Protein AF-A0A9P0NAZ2-F1 (afdb_monomer_lite)

pLDDT: mean 71.44, std 22.9, range [37.72, 98.31]

Foldseek 3Di:
DDDDDDDPPPPPPPPPPDPPVPVPDQWPCNLCVVLVNNVLVVVCVVVVHTLVCLLVDDPVNLCVSPVPPVVSVSSVVSNVVSVVCVVVVVVPPDDPDDPPPDDDDDDDDPDDDDDDDDDDDDDDDDDDDDDDDD

Organism: Spodoptera littoralis (NCBI:txid7109)

Sequence (134 aa):
MNHISSSNVKKISRMEPPPVVEAAEKTISDYLRSWGLEAYIPKFLEESIEVETLQMLSEVDLKDLVPIIGHRAKLTTQIKLLTNIMSNAFENTCTNTTPDSNNQIMLYTVEDLPVAQQMMMDPPEISKIEIESL

Radius of gyration: 32.69 Å; chains: 1; bounding box: 55×67×122 Å

Secondary structure (DSSP, 8-state):
------------------------PPPHHHHHHHTT-GGGHHHHHHTT--HHHHTT--HHHHHHH--SHHHHHHHHHHHHHHHHHHHHTTS-SS------S---------------------------------

InterPro domains:
  IPR001660 Sterile alpha motif domain [PF00536] (25-81)
  IPR001660 Sterile alpha motif domain [PS50105] (23-85)
  IPR001660 Sterile alpha motif domain [SM00454] (20-85)
  IPR013761 Sterile alpha motif/pointed domain superfamily [G3DSA:1.10.150.50] (22-95)
  IPR013761 Sterile alpha motif/pointed domain superfamily [SSF47769] (21-88)

Structure (mmCIF, N/CA/C/O backbone):
data_AF-A0A9P0NAZ2-F1
#
_entry.id   AF-A0A9P0NAZ2-F1
#
loop_
_atom_site.group_PDB
_atom_site.id
_atom_site.type_symbol
_atom_site.label_atom_id
_atom_site.label_alt_id
_atom_site.label_comp_id
_atom_site.label_asym_id
_atom_site.label_entity_id
_atom_site.label_seq_id
_atom_site.pdbx_PDB_ins_code
_atom_site.Cartn_x
_atom_site.Cartn_y
_atom_site.Cartn_z
_atom_site.occupancy
_atom_site.B_iso_or_equiv
_atom_site.auth_seq_id
_atom_site.auth_comp_id
_atom_site.auth_asym_id
_atom_site.auth_atom_id
_atom_site.pdbx_PDB_model_num
ATOM 1 N N . MET A 1 1 ? 10.065 37.770 -63.570 1.00 42.16 1 MET A N 1
ATOM 2 C CA . MET A 1 1 ? 10.039 36.349 -63.162 1.00 42.16 1 MET A CA 1
ATOM 3 C C . MET A 1 1 ? 11.141 36.135 -62.137 1.00 42.16 1 MET A C 1
ATOM 5 O O . MET A 1 1 ? 12.307 36.120 -62.510 1.00 42.16 1 MET A O 1
ATOM 9 N N . ASN A 1 2 ? 10.785 36.062 -60.854 1.00 41.66 2 ASN A N 1
ATOM 10 C CA . ASN A 1 2 ? 11.738 35.862 -59.762 1.00 41.66 2 ASN A CA 1
ATOM 11 C C . ASN A 1 2 ? 11.921 34.359 -59.545 1.00 41.66 2 ASN A C 1
ATOM 13 O O . ASN A 1 2 ? 10.992 33.694 -59.096 1.00 41.66 2 ASN A O 1
ATOM 17 N N . HIS A 1 3 ? 13.104 33.836 -59.852 1.00 49.88 3 HIS A N 1
ATOM 18 C CA . HIS A 1 3 ? 13.475 32.461 -59.537 1.00 49.88 3 HIS A CA 1
ATOM 19 C C . HIS A 1 3 ? 14.848 32.460 -58.881 1.00 49.88 3 HIS A C 1
ATOM 21 O O . HIS A 1 3 ? 15.856 32.403 -59.575 1.00 49.88 3 HIS A O 1
ATOM 27 N N . ILE A 1 4 ? 14.892 32.495 -57.549 1.00 51.72 4 ILE A N 1
ATOM 28 C CA . ILE A 1 4 ? 15.995 31.865 -56.826 1.00 51.72 4 ILE A CA 1
ATOM 29 C C . ILE A 1 4 ? 15.386 31.029 -55.710 1.00 51.72 4 ILE A C 1
ATOM 31 O O . ILE A 1 4 ? 14.679 31.510 -54.828 1.00 51.72 4 ILE A O 1
ATOM 35 N N . SER A 1 5 ? 15.624 29.739 -55.887 1.00 50.47 5 SER A N 1
ATOM 36 C CA . SER A 1 5 ? 15.160 28.606 -55.119 1.00 50.47 5 SER A CA 1
ATOM 37 C C . SER A 1 5 ? 15.895 28.500 -53.783 1.00 50.47 5 SER A C 1
ATOM 39 O O . SER A 1 5 ? 17.103 28.702 -53.709 1.00 50.47 5 SER A O 1
ATOM 41 N N . SER A 1 6 ? 15.121 28.139 -52.764 1.00 45.53 6 SER A N 1
ATOM 42 C CA . SER A 1 6 ? 15.445 27.495 -51.490 1.00 45.53 6 SER A CA 1
ATOM 43 C C . SER A 1 6 ? 16.925 27.236 -51.168 1.00 45.53 6 SER A C 1
ATOM 45 O O . SER A 1 6 ? 17.523 26.270 -51.646 1.00 45.53 6 SER A O 1
ATOM 47 N N . SER A 1 7 ? 17.467 28.003 -50.219 1.00 47.31 7 SER A N 1
ATOM 48 C CA . SER A 1 7 ? 18.611 27.561 -49.419 1.00 47.31 7 SER A CA 1
ATOM 49 C C . SER A 1 7 ? 18.152 26.468 -48.454 1.00 47.31 7 SER A C 1
ATOM 51 O O . SER A 1 7 ? 17.422 26.726 -47.497 1.00 47.31 7 SER A O 1
ATOM 53 N N . ASN A 1 8 ? 18.593 25.237 -48.715 1.00 48.06 8 ASN A N 1
ATOM 54 C CA . ASN A 1 8 ? 18.518 24.118 -47.783 1.00 48.06 8 ASN A CA 1
ATOM 55 C C . ASN A 1 8 ? 19.353 24.435 -46.536 1.00 48.06 8 ASN A C 1
ATOM 57 O O . ASN A 1 8 ? 20.541 24.115 -46.466 1.00 48.06 8 ASN A O 1
ATOM 61 N N . VAL A 1 9 ? 18.726 25.022 -45.520 1.00 53.31 9 VAL A N 1
ATOM 62 C CA . VAL A 1 9 ? 19.182 24.835 -44.143 1.00 53.31 9 VAL A CA 1
ATOM 63 C C . VAL A 1 9 ? 19.009 23.348 -43.861 1.00 53.31 9 VAL A C 1
ATOM 65 O O . VAL A 1 9 ? 17.902 22.876 -43.604 1.00 53.31 9 VAL A O 1
ATOM 68 N N . LYS A 1 10 ? 20.106 22.586 -43.950 1.00 54.19 10 LYS A N 1
ATOM 69 C CA . LYS A 1 10 ? 20.207 21.292 -43.277 1.00 54.19 10 LYS A CA 1
ATOM 70 C C . LYS A 1 10 ? 19.976 21.593 -41.804 1.00 54.19 10 LYS A C 1
ATOM 72 O O . LYS A 1 10 ? 20.894 21.999 -41.097 1.00 54.19 10 LYS A O 1
ATOM 77 N N . LYS A 1 11 ? 18.717 21.479 -41.382 1.00 54.38 11 LYS A N 1
ATOM 78 C CA . LYS A 1 11 ? 18.308 21.427 -39.989 1.00 54.38 11 LYS A CA 1
ATOM 79 C C . LYS A 1 11 ? 19.116 20.273 -39.429 1.00 54.38 11 LYS A C 1
ATOM 81 O O . LYS A 1 11 ? 18.818 19.120 -39.722 1.00 54.38 11 LYS A O 1
ATOM 86 N N . ILE A 1 12 ? 20.220 20.613 -38.768 1.00 54.88 12 ILE A N 1
ATOM 87 C CA . ILE A 1 12 ? 20.939 19.733 -37.864 1.00 54.88 12 ILE A CA 1
ATOM 88 C C . ILE A 1 12 ? 19.849 19.058 -37.053 1.00 54.88 12 ILE A C 1
ATOM 90 O O . ILE A 1 12 ? 19.165 19.702 -36.257 1.00 54.88 12 ILE A O 1
ATOM 94 N N . SER A 1 13 ? 19.577 17.805 -37.415 1.00 48.91 13 SER A N 1
ATOM 95 C CA . SER A 1 13 ? 18.670 16.952 -36.684 1.00 48.91 13 SER A CA 1
ATOM 96 C C . SER A 1 13 ? 19.274 16.948 -35.303 1.00 48.91 13 SER A C 1
ATOM 98 O O . SER A 1 13 ? 20.356 16.395 -35.112 1.00 48.91 13 SER A O 1
ATOM 100 N N . ARG A 1 14 ? 18.653 17.710 -34.400 1.00 54.75 14 ARG A N 1
ATOM 101 C CA . ARG A 1 14 ? 18.891 17.640 -32.973 1.00 54.75 14 ARG A CA 1
ATOM 102 C C . ARG A 1 14 ? 18.727 16.160 -32.698 1.00 54.75 14 ARG A C 1
ATOM 104 O O . ARG A 1 14 ? 17.607 15.665 -32.735 1.00 54.75 14 ARG A O 1
ATOM 111 N N . MET A 1 15 ? 19.848 15.443 -32.629 1.00 55.56 15 MET A N 1
ATOM 112 C CA . MET A 1 15 ? 19.873 14.111 -32.071 1.00 55.56 15 MET A CA 1
ATOM 113 C C . MET A 1 15 ? 19.284 14.355 -30.700 1.00 55.56 15 MET A C 1
ATOM 115 O O . MET A 1 15 ? 19.908 15.020 -29.869 1.00 55.56 15 MET A O 1
ATOM 119 N N . GLU A 1 16 ? 18.016 13.982 -30.535 1.00 58.72 16 GLU A N 1
ATOM 120 C CA . GLU A 1 16 ? 17.488 13.848 -29.200 1.00 58.72 16 GLU A CA 1
ATOM 121 C C . GLU A 1 16 ? 18.500 12.958 -28.490 1.00 58.72 16 GLU A C 1
ATOM 123 O O . GLU A 1 16 ? 18.914 11.940 -29.069 1.00 58.72 16 GLU A O 1
ATOM 128 N N . PRO A 1 17 ? 19.029 13.399 -27.335 1.00 67.19 17 PRO A N 1
ATOM 129 C CA . PRO A 1 17 ? 19.887 12.527 -26.565 1.00 67.19 17 PRO A CA 1
ATOM 130 C C . PRO A 1 17 ? 19.148 11.188 -26.456 1.00 67.19 17 PRO A C 1
ATOM 132 O O . PRO A 1 17 ? 17.924 11.206 -26.272 1.00 67.19 17 PRO A O 1
ATOM 135 N N . PRO A 1 18 ? 19.837 10.047 -26.663 1.00 62.59 18 PRO A N 1
ATOM 136 C CA . PRO A 1 18 ? 19.210 8.746 -26.471 1.00 62.59 18 PRO A CA 1
ATOM 137 C C . PRO A 1 18 ? 18.456 8.812 -25.144 1.00 62.59 18 PRO A C 1
ATOM 139 O O . PRO A 1 18 ? 19.024 9.393 -24.210 1.00 62.59 18 PRO A O 1
ATOM 142 N N . PRO A 1 19 ? 17.197 8.329 -25.073 1.00 63.59 19 PRO A N 1
ATOM 143 C CA . PRO A 1 19 ? 16.440 8.378 -23.838 1.00 63.59 19 PRO A CA 1
ATOM 144 C C . PRO A 1 19 ? 17.364 7.775 -22.805 1.00 63.59 19 PRO A C 1
ATOM 146 O O . PRO A 1 19 ? 17.796 6.627 -22.951 1.00 63.59 19 PRO A O 1
ATOM 149 N N . VAL A 1 20 ? 17.787 8.615 -21.859 1.00 57.28 20 VAL A N 1
ATOM 150 C CA . VAL A 1 20 ? 18.509 8.151 -20.694 1.00 57.28 20 VAL A CA 1
ATOM 151 C C . VAL A 1 20 ? 17.593 7.050 -20.206 1.00 57.28 20 VAL A C 1
ATOM 153 O O . VAL A 1 20 ? 16.429 7.310 -19.907 1.00 57.28 20 VAL A O 1
ATOM 156 N N . VAL A 1 21 ? 18.049 5.801 -20.278 1.00 54.59 21 VAL A N 1
ATOM 157 C CA . VAL A 1 21 ? 17.410 4.709 -19.557 1.00 54.59 21 VAL A CA 1
ATOM 158 C C . VAL A 1 21 ? 17.697 5.013 -18.095 1.00 54.59 21 VAL A C 1
ATOM 160 O O . VAL A 1 21 ? 18.572 4.432 -17.465 1.00 54.59 21 VAL A O 1
ATOM 163 N N . GLU A 1 22 ? 17.028 6.064 -17.625 1.00 51.69 22 GLU A N 1
ATOM 164 C CA . GLU A 1 22 ? 16.777 6.408 -16.251 1.00 51.69 22 GLU A CA 1
ATOM 165 C C . GLU A 1 22 ? 16.264 5.096 -15.695 1.00 51.69 22 GLU A C 1
ATOM 167 O O . GLU A 1 22 ? 15.278 4.551 -16.201 1.00 51.69 22 GLU A O 1
ATOM 172 N N . ALA A 1 23 ? 17.041 4.483 -14.805 1.00 54.88 23 ALA A N 1
ATOM 173 C CA . ALA A 1 23 ? 16.607 3.283 -14.127 1.00 54.88 23 ALA A CA 1
ATOM 174 C C . ALA A 1 23 ? 15.290 3.662 -13.458 1.00 54.88 23 ALA A C 1
ATOM 176 O O . ALA A 1 23 ? 15.317 4.385 -12.471 1.00 54.88 23 ALA A O 1
ATOM 177 N N . ALA A 1 24 ? 14.169 3.299 -14.090 1.00 60.44 24 ALA A N 1
ATOM 178 C CA . ALA A 1 24 ? 12.870 3.834 -13.734 1.00 60.44 24 ALA A CA 1
ATOM 179 C C . ALA A 1 24 ? 12.651 3.525 -12.259 1.00 60.44 24 ALA A C 1
ATOM 181 O O . ALA A 1 24 ? 12.541 2.354 -11.875 1.00 60.44 24 ALA A O 1
ATOM 182 N N . GLU A 1 25 ? 12.691 4.569 -11.434 1.00 77.62 25 GLU A N 1
ATOM 183 C CA . GLU A 1 25 ? 12.437 4.435 -10.015 1.00 77.62 25 GLU A CA 1
ATOM 184 C C . GLU A 1 25 ? 11.040 3.837 -9.884 1.00 77.62 25 GLU A C 1
ATOM 186 O O . GLU A 1 25 ? 10.077 4.292 -10.509 1.00 77.62 25 GLU A O 1
ATOM 191 N N . LYS A 1 26 ? 10.950 2.715 -9.166 1.00 88.94 26 LYS A N 1
ATOM 192 C CA . LYS A 1 26 ? 9.683 2.000 -9.038 1.00 88.94 26 LYS A CA 1
ATOM 193 C C . LYS A 1 26 ? 8.675 2.914 -8.368 1.00 88.94 26 LYS A C 1
ATOM 195 O O . LYS A 1 26 ? 8.932 3.415 -7.279 1.00 88.94 26 LYS A O 1
ATOM 200 N N . THR A 1 27 ? 7.511 3.064 -8.983 1.00 94.00 27 THR A N 1
ATOM 201 C CA . THR A 1 27 ? 6.432 3.879 -8.430 1.00 94.00 27 THR A CA 1
ATOM 202 C C . THR A 1 27 ? 5.740 3.156 -7.275 1.00 94.00 27 THR A C 1
ATOM 204 O O . THR A 1 27 ? 5.821 1.929 -7.137 1.00 94.00 27 THR A O 1
ATOM 207 N N . ILE A 1 28 ? 4.953 3.890 -6.483 1.00 95.31 28 ILE A N 1
ATOM 208 C CA . ILE A 1 28 ? 4.098 3.292 -5.446 1.00 95.31 28 ILE A CA 1
ATOM 209 C C . ILE A 1 28 ? 3.148 2.227 -6.021 1.00 95.31 28 ILE A C 1
ATOM 211 O O . ILE A 1 28 ? 2.900 1.194 -5.397 1.00 95.31 28 ILE A O 1
ATOM 215 N N . SER A 1 29 ? 2.672 2.429 -7.254 1.00 97.00 29 SER A N 1
ATOM 216 C CA . SER A 1 29 ? 1.791 1.483 -7.946 1.00 97.00 29 SER A CA 1
ATOM 217 C C . SER A 1 29 ? 2.500 0.169 -8.275 1.00 97.00 29 SER A C 1
ATOM 219 O O . SER A 1 29 ? 1.895 -0.900 -8.155 1.00 97.00 29 SER A O 1
ATOM 221 N N . ASP A 1 30 ? 3.780 0.229 -8.650 1.00 96.69 30 ASP A N 1
ATOM 222 C CA . ASP A 1 30 ? 4.592 -0.958 -8.932 1.00 96.69 30 ASP A CA 1
ATOM 223 C C . ASP A 1 30 ? 4.811 -1.787 -7.668 1.00 96.69 30 ASP A C 1
ATOM 225 O O . ASP A 1 30 ? 4.671 -3.014 -7.692 1.00 96.69 30 ASP A O 1
ATOM 229 N N . TYR A 1 31 ? 5.093 -1.123 -6.544 1.00 96.19 31 TYR A N 1
ATOM 230 C CA . TYR A 1 31 ? 5.245 -1.788 -5.253 1.00 96.19 31 TYR A CA 1
ATOM 231 C C . TYR A 1 31 ? 3.947 -2.451 -4.802 1.00 96.19 31 TYR A C 1
ATOM 233 O O . TYR A 1 31 ? 3.940 -3.660 -4.563 1.00 96.19 31 TYR A O 1
ATOM 241 N N . LEU A 1 32 ? 2.834 -1.713 -4.777 1.00 97.44 32 LEU A N 1
ATOM 242 C CA . LEU A 1 32 ? 1.535 -2.252 -4.369 1.00 97.44 32 LEU A CA 1
ATOM 243 C C . LEU A 1 32 ? 1.113 -3.443 -5.233 1.00 97.44 32 LEU A C 1
ATOM 245 O O . LEU A 1 32 ? 0.659 -4.451 -4.693 1.00 97.44 32 LEU A O 1
ATOM 249 N N . ARG A 1 33 ? 1.336 -3.390 -6.551 1.00 97.88 33 ARG A N 1
ATOM 250 C CA . ARG A 1 33 ? 1.076 -4.529 -7.443 1.00 97.88 33 ARG A CA 1
ATOM 251 C C . ARG A 1 33 ? 1.984 -5.717 -7.136 1.00 97.88 33 ARG A C 1
ATOM 253 O O . ARG A 1 33 ? 1.507 -6.844 -7.062 1.00 97.88 33 ARG A O 1
ATOM 260 N N . SER A 1 34 ? 3.277 -5.484 -6.914 1.00 97.00 34 SER A N 1
ATOM 261 C CA . SER A 1 34 ? 4.220 -6.555 -6.561 1.00 97.00 34 SER A CA 1
ATOM 262 C C . SER A 1 34 ? 3.887 -7.226 -5.223 1.00 97.00 34 SER A C 1
ATOM 264 O O . SER A 1 34 ? 4.177 -8.404 -5.021 1.00 97.00 34 SER A O 1
ATOM 266 N N . TRP A 1 35 ? 3.224 -6.497 -4.324 1.00 97.19 35 TRP A N 1
ATOM 267 C CA . TRP A 1 35 ? 2.771 -6.995 -3.031 1.00 97.19 35 TRP A CA 1
ATOM 268 C C . TRP A 1 35 ? 1.358 -7.582 -3.071 1.00 97.19 35 TRP A C 1
ATOM 270 O O . TRP A 1 35 ? 0.880 -8.040 -2.033 1.00 97.19 35 TRP A O 1
ATOM 280 N N . GLY A 1 36 ? 0.679 -7.619 -4.221 1.00 97.75 36 GLY A N 1
ATOM 281 C CA . GLY A 1 36 ? -0.703 -8.104 -4.328 1.00 97.75 36 GLY A CA 1
ATOM 282 C C . GLY A 1 36 ? -1.703 -7.225 -3.568 1.00 97.75 36 GLY A C 1
ATOM 283 O O . GLY A 1 36 ? -2.596 -7.738 -2.894 1.00 97.75 36 GLY A O 1
ATOM 284 N N . LEU A 1 37 ? -1.466 -5.913 -3.563 1.00 97.88 37 LEU A N 1
ATOM 285 C CA . LEU A 1 37 ? -2.260 -4.871 -2.908 1.00 97.88 37 LEU A CA 1
ATOM 286 C C . LEU A 1 37 ? -2.783 -3.851 -3.935 1.00 97.88 37 LEU A C 1
ATOM 288 O O . LEU A 1 37 ? -3.115 -2.720 -3.585 1.00 97.88 37 LEU A O 1
ATOM 292 N N . GLU A 1 38 ? -2.881 -4.238 -5.207 1.00 97.94 38 GLU A N 1
ATOM 293 C CA . GLU A 1 38 ? -3.283 -3.370 -6.317 1.00 97.94 38 GLU A CA 1
ATOM 294 C C . GLU A 1 38 ? -4.673 -2.749 -6.139 1.00 97.94 38 GLU A C 1
ATOM 296 O O . GLU A 1 38 ? -4.923 -1.649 -6.626 1.00 97.94 38 GLU A O 1
ATOM 301 N N . ALA A 1 39 ? -5.554 -3.409 -5.381 1.00 97.88 39 ALA A N 1
ATOM 302 C CA . ALA A 1 39 ? -6.878 -2.895 -5.040 1.00 97.88 39 ALA A CA 1
ATOM 303 C C . ALA A 1 39 ? -6.828 -1.563 -4.267 1.00 97.88 39 ALA A C 1
ATOM 305 O O . ALA A 1 39 ? -7.798 -0.809 -4.290 1.00 97.88 39 ALA A O 1
ATOM 306 N N . TYR A 1 40 ? -5.709 -1.263 -3.600 1.00 98.06 40 TYR A N 1
ATOM 307 C CA . TYR A 1 40 ? -5.525 -0.033 -2.831 1.00 98.06 40 TYR A CA 1
ATOM 308 C C . TYR A 1 40 ? -4.862 1.090 -3.629 1.00 98.06 40 TYR A C 1
ATOM 310 O O . TYR A 1 40 ? -4.880 2.226 -3.167 1.00 98.06 40 TYR A O 1
ATOM 318 N N . ILE A 1 41 ? -4.339 0.821 -4.834 1.00 97.88 41 ILE A N 1
ATOM 319 C CA . ILE A 1 41 ? -3.667 1.834 -5.668 1.00 97.88 41 ILE A CA 1
ATOM 320 C C . ILE A 1 41 ? -4.500 3.116 -5.818 1.00 97.88 41 ILE A C 1
ATOM 322 O O . ILE A 1 41 ? -3.942 4.181 -5.567 1.00 97.88 41 ILE A O 1
ATOM 326 N N . PRO A 1 42 ? -5.811 3.068 -6.151 1.00 98.00 42 PRO A N 1
ATOM 327 C CA . PRO A 1 42 ? -6.596 4.291 -6.307 1.00 98.00 42 PRO A CA 1
ATOM 328 C C . PRO A 1 42 ? -6.574 5.169 -5.056 1.00 98.00 42 PRO A C 1
ATOM 330 O O . PRO A 1 42 ? -6.424 6.378 -5.170 1.00 98.00 42 PRO A O 1
ATOM 333 N N . LYS A 1 43 ? -6.642 4.550 -3.872 1.00 97.19 43 LYS A N 1
ATOM 334 C CA . LYS A 1 43 ? -6.647 5.266 -2.598 1.00 97.19 43 LYS A CA 1
ATOM 335 C C . LYS A 1 43 ? -5.284 5.872 -2.264 1.00 97.19 43 LYS A C 1
ATOM 337 O O . LYS A 1 43 ? -5.217 6.993 -1.786 1.00 97.19 43 LYS A O 1
ATOM 342 N N . PHE A 1 44 ? -4.193 5.169 -2.562 1.00 97.12 44 PHE A N 1
ATOM 343 C CA . PHE A 1 44 ? -2.846 5.724 -2.388 1.00 97.12 44 PHE A CA 1
ATOM 344 C C . PHE A 1 44 ? -2.588 6.912 -3.324 1.00 97.12 44 PHE A C 1
ATOM 346 O O . PHE A 1 44 ? -1.948 7.875 -2.917 1.00 97.12 44 PHE A O 1
ATOM 353 N N . LEU A 1 45 ? -3.111 6.870 -4.554 1.00 96.06 45 LEU A N 1
ATOM 354 C CA . LEU A 1 45 ? -2.996 7.980 -5.503 1.00 96.06 45 LEU A CA 1
ATOM 355 C C . LEU A 1 45 ? -3.889 9.170 -5.126 1.00 96.06 45 LEU A C 1
ATOM 357 O O . LEU A 1 45 ? -3.451 10.309 -5.243 1.00 96.06 45 LEU A O 1
ATOM 361 N N . GLU A 1 46 ? -5.117 8.915 -4.668 1.00 97.12 46 GLU A N 1
ATOM 362 C CA . GLU A 1 46 ? -6.046 9.947 -4.183 1.00 97.12 46 GLU A CA 1
ATOM 363 C C . GLU A 1 46 ? -5.443 10.743 -3.018 1.00 97.12 46 GLU A C 1
ATOM 365 O O . GLU A 1 46 ? -5.477 11.971 -3.021 1.00 97.12 46 GLU A O 1
ATOM 370 N N . GLU A 1 47 ? -4.799 10.046 -2.082 1.00 96.00 47 GLU A N 1
ATOM 371 C CA . GLU A 1 47 ? -4.138 10.641 -0.915 1.00 96.00 47 GLU A CA 1
ATOM 372 C C . GLU A 1 47 ? -2.719 11.164 -1.221 1.00 96.00 47 GLU A C 1
ATOM 374 O O . GLU A 1 47 ? -2.008 11.598 -0.318 1.00 96.00 47 GLU A O 1
ATOM 379 N N . SER A 1 48 ? -2.289 11.145 -2.492 1.00 95.12 48 SER A N 1
ATOM 380 C CA . SER A 1 48 ? -0.965 11.621 -2.936 1.00 95.12 48 SER A CA 1
ATOM 381 C C . SER A 1 48 ? 0.209 10.969 -2.186 1.00 95.12 48 SER A C 1
ATOM 383 O O . SER A 1 48 ? 1.176 11.631 -1.808 1.00 95.12 48 SER A O 1
ATOM 385 N N . ILE A 1 49 ? 0.118 9.658 -1.948 1.00 95.44 49 ILE A N 1
ATOM 386 C CA . ILE A 1 49 ? 1.156 8.882 -1.263 1.00 95.44 49 ILE A CA 1
ATOM 387 C C . ILE A 1 49 ? 2.188 8.396 -2.274 1.00 95.44 49 ILE A C 1
ATOM 389 O O . ILE A 1 49 ? 1.863 7.711 -3.245 1.00 95.44 49 ILE A O 1
ATOM 393 N N . GLU A 1 50 ? 3.449 8.695 -1.988 1.00 94.75 50 GLU A N 1
ATOM 394 C CA . GLU A 1 50 ? 4.612 8.341 -2.794 1.00 94.75 50 GLU A CA 1
ATOM 395 C C . GLU A 1 50 ? 5.483 7.327 -2.037 1.00 94.75 50 GLU A C 1
ATOM 397 O O . GLU A 1 50 ? 5.219 6.981 -0.880 1.00 94.75 50 GLU A O 1
ATOM 402 N N . VAL A 1 51 ? 6.519 6.798 -2.689 1.00 92.62 51 VAL A N 1
ATOM 403 C CA . VAL A 1 51 ? 7.386 5.765 -2.093 1.00 92.62 51 VAL A CA 1
ATOM 404 C C . VAL A 1 51 ? 8.155 6.329 -0.895 1.00 92.62 51 VAL A C 1
ATOM 406 O O . VAL A 1 51 ? 8.321 5.657 0.122 1.00 92.62 51 VAL A O 1
ATOM 409 N N . GLU A 1 52 ? 8.556 7.589 -0.990 1.00 90.38 52 GLU A N 1
ATOM 410 C CA . GLU A 1 52 ? 9.300 8.360 -0.001 1.00 90.38 52 GLU A CA 1
ATOM 411 C C . GLU A 1 52 ? 8.457 8.637 1.245 1.00 90.38 52 GLU A C 1
ATOM 413 O O . GLU A 1 52 ? 8.967 8.624 2.368 1.00 90.38 52 GLU A O 1
ATOM 418 N N . THR A 1 53 ? 7.154 8.872 1.062 1.00 93.06 53 THR A N 1
ATOM 419 C CA . THR A 1 53 ? 6.228 9.190 2.155 1.00 93.06 53 THR A CA 1
ATOM 420 C C . THR A 1 53 ? 5.625 7.949 2.801 1.00 93.06 53 THR A C 1
ATOM 422 O O . THR A 1 53 ? 5.181 8.011 3.947 1.00 93.06 53 THR A O 1
ATOM 425 N N . LEU A 1 54 ? 5.706 6.795 2.133 1.00 92.38 54 LEU A N 1
ATOM 426 C CA . LEU A 1 54 ? 5.171 5.520 2.604 1.00 92.38 54 LEU A CA 1
ATOM 427 C C . LEU A 1 54 ? 5.694 5.115 3.992 1.00 92.38 54 LEU A C 1
ATOM 429 O O . LEU A 1 54 ? 4.939 4.591 4.810 1.00 92.38 54 LEU A O 1
ATOM 433 N N . GLN A 1 55 ? 6.973 5.379 4.278 1.00 91.19 55 GLN A N 1
ATOM 434 C CA . GLN A 1 55 ? 7.594 5.061 5.571 1.00 91.19 55 GLN A CA 1
ATOM 435 C C . GLN A 1 55 ? 7.208 6.025 6.706 1.00 91.19 55 GLN A C 1
ATOM 437 O O . GLN A 1 55 ? 7.489 5.739 7.868 1.00 91.19 55 GLN A O 1
ATOM 442 N N . MET A 1 56 ? 6.591 7.164 6.381 1.00 93.50 56 MET A N 1
ATOM 443 C CA . MET A 1 56 ? 6.170 8.176 7.356 1.00 93.50 56 MET A CA 1
ATOM 444 C C . MET A 1 56 ? 4.735 7.965 7.852 1.00 93.50 56 MET A C 1
ATOM 446 O O . MET A 1 56 ? 4.319 8.626 8.801 1.00 93.50 56 MET A O 1
ATOM 450 N N . LEU A 1 57 ? 3.982 7.058 7.224 1.00 95.06 57 LEU A N 1
ATOM 451 C CA . LEU A 1 57 ? 2.593 6.786 7.575 1.00 95.06 57 LEU A CA 1
ATOM 452 C C . LEU A 1 57 ? 2.490 6.135 8.957 1.00 95.06 57 LEU A C 1
ATOM 454 O O . LEU A 1 57 ? 3.153 5.136 9.252 1.00 95.06 57 LEU A O 1
ATOM 458 N N . SER A 1 58 ? 1.612 6.679 9.794 1.00 95.38 58 SER A N 1
ATOM 459 C CA . SER A 1 58 ? 1.284 6.101 11.091 1.00 95.38 58 SER A CA 1
ATOM 460 C C . SER A 1 58 ? 0.388 4.868 10.945 1.00 95.38 58 SER A C 1
ATOM 462 O O . SER A 1 58 ? -0.197 4.600 9.894 1.00 95.38 58 SER A O 1
ATOM 464 N N . GLU A 1 59 ? 0.221 4.106 12.028 1.00 93.38 59 GLU A N 1
ATOM 465 C CA . GLU A 1 59 ? -0.717 2.976 12.038 1.00 93.38 59 GLU A CA 1
ATOM 466 C C . GLU A 1 59 ? -2.161 3.410 11.737 1.00 93.38 59 GLU A C 1
ATOM 468 O O . GLU A 1 59 ? -2.913 2.658 11.112 1.00 93.38 59 GLU A O 1
ATOM 473 N N . VAL A 1 60 ? -2.540 4.621 12.156 1.00 95.81 60 VAL A N 1
ATOM 474 C CA . VAL A 1 60 ? -3.868 5.185 11.893 1.00 95.81 60 VAL A CA 1
ATOM 475 C C . VAL A 1 60 ? -4.038 5.441 10.397 1.00 95.81 60 VAL A C 1
ATOM 477 O O . VAL A 1 60 ? -4.999 4.946 9.814 1.00 95.81 60 VAL A O 1
ATOM 480 N N . ASP A 1 61 ? -3.054 6.071 9.754 1.00 96.12 61 ASP A N 1
ATOM 481 C CA . ASP A 1 61 ? -3.083 6.333 8.309 1.00 96.12 61 ASP A CA 1
ATOM 482 C C . ASP A 1 61 ? -3.149 5.018 7.518 1.00 96.12 61 ASP A C 1
ATOM 484 O O . ASP A 1 61 ? -3.973 4.840 6.620 1.00 96.12 61 ASP A O 1
ATOM 488 N N . LEU A 1 62 ? -2.343 4.024 7.910 1.00 96.19 62 LEU A N 1
ATOM 489 C CA . LEU A 1 62 ? -2.363 2.697 7.290 1.00 96.19 62 LEU A CA 1
ATOM 490 C C . LEU A 1 62 ? -3.706 1.982 7.472 1.00 96.19 62 LEU A C 1
ATOM 492 O O . LEU A 1 62 ? -4.110 1.210 6.600 1.00 96.19 62 LEU A O 1
ATOM 496 N N . LYS A 1 63 ? -4.400 2.196 8.593 1.00 96.25 63 LYS A N 1
ATOM 497 C CA . LYS A 1 63 ? -5.739 1.647 8.838 1.00 96.25 63 LYS A CA 1
ATOM 498 C C . LYS A 1 63 ? -6.782 2.296 7.936 1.00 96.25 63 LYS A C 1
ATOM 500 O O . LYS A 1 63 ? -7.649 1.578 7.436 1.00 96.25 63 LYS A O 1
ATOM 505 N N . ASP A 1 64 ? -6.678 3.596 7.702 1.00 96.31 64 ASP A N 1
ATOM 506 C CA . ASP A 1 64 ? -7.597 4.322 6.830 1.00 96.31 64 ASP A CA 1
ATOM 507 C C . ASP A 1 64 ? -7.382 3.948 5.360 1.00 96.31 64 ASP A C 1
ATOM 509 O O . ASP A 1 64 ? -8.350 3.715 4.628 1.00 96.31 64 ASP A O 1
ATOM 513 N N . LEU A 1 65 ? -6.129 3.789 4.933 1.00 96.69 65 LEU A N 1
ATOM 514 C CA . LEU A 1 65 ? -5.769 3.344 3.583 1.00 96.69 65 LEU A CA 1
ATOM 515 C C . LEU A 1 65 ? -6.117 1.870 3.341 1.00 96.69 65 LEU A C 1
ATOM 517 O O . LEU A 1 65 ? -6.676 1.517 2.302 1.00 96.69 65 LEU A O 1
ATOM 521 N N . VAL A 1 66 ? -5.799 1.004 4.307 1.00 97.50 66 VAL A N 1
ATOM 522 C CA . VAL A 1 66 ? -5.937 -0.454 4.214 1.00 97.50 66 VAL A CA 1
ATOM 523 C C . VAL A 1 66 ? -6.713 -0.977 5.432 1.00 97.50 66 VAL A C 1
ATOM 525 O O . VAL A 1 66 ? -6.123 -1.436 6.417 1.00 97.50 66 VAL A O 1
ATOM 528 N N . PRO A 1 67 ? -8.060 -0.965 5.393 1.00 96.81 67 PRO A N 1
ATOM 529 C CA . PRO A 1 67 ? -8.881 -1.341 6.547 1.00 96.81 67 PRO A CA 1
ATOM 530 C C . PRO A 1 67 ? -8.817 -2.840 6.875 1.00 96.81 67 PRO A C 1
ATOM 532 O O . PRO A 1 67 ? -8.902 -3.231 8.044 1.00 96.81 67 PRO A O 1
ATOM 535 N N . ILE A 1 68 ? -8.598 -3.695 5.868 1.00 97.75 68 ILE A N 1
ATOM 536 C CA . ILE A 1 68 ? -8.488 -5.149 6.049 1.00 97.75 68 ILE A CA 1
ATOM 537 C C . ILE A 1 68 ? -7.204 -5.476 6.819 1.00 97.75 68 ILE A C 1
ATOM 539 O O . ILE A 1 68 ? -6.100 -5.240 6.332 1.00 97.75 68 ILE A O 1
ATOM 543 N N . ILE A 1 69 ? -7.354 -6.072 8.008 1.00 97.44 69 ILE A N 1
ATOM 544 C CA . ILE A 1 69 ? -6.252 -6.329 8.954 1.00 97.44 69 ILE A CA 1
ATOM 545 C C . ILE A 1 69 ? -5.120 -7.140 8.309 1.00 97.44 69 ILE A C 1
ATOM 547 O O . ILE A 1 69 ? -3.959 -6.755 8.416 1.00 97.44 69 ILE A O 1
ATOM 551 N N . GLY A 1 70 ? -5.445 -8.226 7.599 1.00 97.94 70 GLY A N 1
ATOM 552 C CA . GLY A 1 70 ? -4.435 -9.073 6.952 1.00 97.94 70 GLY A CA 1
ATOM 553 C C . GLY A 1 70 ? -3.648 -8.349 5.854 1.00 97.94 70 GLY A C 1
ATOM 554 O O . GLY A 1 70 ? -2.432 -8.494 5.758 1.00 97.94 70 GLY A O 1
ATOM 555 N N . HIS A 1 71 ? -4.320 -7.514 5.058 1.00 98.31 71 HIS A N 1
ATOM 556 C CA . HIS A 1 71 ? -3.669 -6.728 4.008 1.00 98.31 71 HIS A CA 1
ATOM 557 C C . HIS A 1 71 ? -2.790 -5.627 4.600 1.00 98.31 71 HIS A C 1
ATOM 559 O O . HIS A 1 71 ? -1.681 -5.404 4.121 1.00 98.31 71 HIS A O 1
ATOM 565 N N . ARG A 1 72 ? -3.245 -4.989 5.682 1.00 97.94 72 ARG A N 1
ATOM 566 C CA . ARG A 1 72 ? -2.463 -3.980 6.396 1.00 97.94 72 ARG A CA 1
ATOM 567 C C . ARG A 1 72 ? -1.214 -4.580 7.021 1.00 97.94 72 ARG A C 1
ATOM 569 O O . ARG A 1 72 ? -0.139 -4.033 6.833 1.00 97.94 72 ARG A O 1
ATOM 576 N N . ALA A 1 73 ? -1.326 -5.735 7.677 1.00 97.44 73 ALA A N 1
ATOM 577 C CA . ALA A 1 73 ? -0.166 -6.445 8.212 1.00 97.44 73 ALA A CA 1
ATOM 578 C C . ALA A 1 73 ? 0.857 -6.769 7.109 1.00 97.44 73 ALA A C 1
ATOM 580 O O . ALA A 1 73 ? 2.056 -6.559 7.293 1.00 97.44 73 ALA A O 1
ATOM 581 N N . LYS A 1 74 ? 0.384 -7.213 5.935 1.00 97.94 74 LYS A N 1
ATOM 582 C CA . LYS A 1 74 ? 1.237 -7.436 4.760 1.00 97.94 74 LYS A CA 1
ATOM 583 C C . LYS A 1 74 ? 1.936 -6.150 4.318 1.00 97.94 74 LYS A C 1
ATOM 585 O O . LYS A 1 74 ? 3.152 -6.163 4.157 1.00 97.94 74 LYS A O 1
ATOM 590 N N . LEU A 1 75 ? 1.188 -5.058 4.160 1.00 97.56 75 LEU A N 1
ATOM 591 C CA . LEU A 1 75 ? 1.731 -3.753 3.786 1.00 97.56 75 LEU A CA 1
ATOM 592 C C . LEU A 1 75 ? 2.799 -3.292 4.785 1.00 97.56 75 LEU A C 1
ATOM 594 O O . LEU A 1 75 ? 3.911 -2.978 4.380 1.00 97.56 75 LEU A O 1
ATOM 598 N N . THR A 1 76 ? 2.511 -3.331 6.087 1.00 96.44 76 THR A N 1
ATOM 599 C CA . THR A 1 76 ? 3.455 -2.940 7.144 1.00 96.44 76 THR A CA 1
ATOM 600 C C . THR A 1 76 ? 4.758 -3.736 7.077 1.00 96.44 76 THR A C 1
ATOM 602 O O . THR A 1 76 ? 5.837 -3.162 7.217 1.00 96.44 76 THR A O 1
ATOM 605 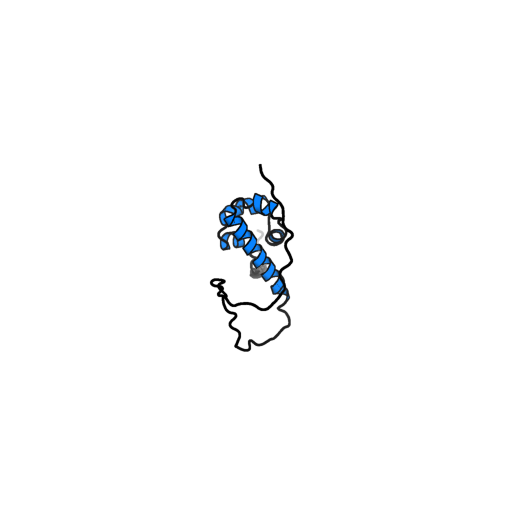N N . THR A 1 77 ? 4.690 -5.047 6.839 1.00 96.75 77 THR A N 1
ATOM 606 C CA . THR A 1 77 ? 5.887 -5.884 6.667 1.00 96.75 77 THR A CA 1
ATOM 607 C C . THR A 1 77 ? 6.699 -5.467 5.442 1.00 96.75 77 THR A C 1
ATOM 609 O O . THR A 1 77 ? 7.923 -5.380 5.521 1.00 96.75 77 THR A O 1
ATOM 612 N N . GLN A 1 78 ? 6.035 -5.173 4.324 1.00 97.00 78 GLN A N 1
ATOM 613 C CA . GLN A 1 78 ? 6.707 -4.762 3.092 1.00 97.00 78 GLN A CA 1
ATOM 614 C C . GLN A 1 78 ? 7.344 -3.372 3.200 1.00 97.00 78 GLN A C 1
ATOM 616 O O . GLN A 1 78 ? 8.465 -3.193 2.735 1.00 97.00 78 GLN A O 1
ATOM 621 N N . ILE A 1 79 ? 6.696 -2.423 3.884 1.00 95.19 79 ILE A N 1
ATOM 622 C CA . ILE A 1 79 ? 7.272 -1.100 4.178 1.00 95.19 79 ILE A CA 1
ATOM 623 C C . ILE A 1 79 ? 8.563 -1.255 4.986 1.00 95.19 79 ILE A C 1
ATOM 625 O O . ILE A 1 79 ? 9.587 -0.694 4.615 1.00 95.19 79 ILE A O 1
ATOM 629 N N . LYS A 1 80 ? 8.556 -2.084 6.041 1.00 94.25 80 LYS A N 1
ATOM 630 C CA . LYS A 1 80 ? 9.759 -2.350 6.852 1.00 94.25 80 LYS A CA 1
ATOM 631 C C . LYS A 1 80 ? 10.903 -2.935 6.025 1.00 94.25 80 LYS A C 1
ATOM 633 O O . LYS A 1 80 ? 12.051 -2.531 6.200 1.00 94.25 80 LYS A O 1
ATOM 638 N N . LEU A 1 81 ? 10.596 -3.882 5.138 1.00 93.75 81 LEU A N 1
ATOM 639 C CA . LEU A 1 81 ? 11.587 -4.474 4.242 1.00 93.75 81 LEU A CA 1
ATOM 640 C C . LEU A 1 81 ? 12.146 -3.432 3.266 1.00 93.75 81 LEU A C 1
ATOM 642 O O . LEU A 1 81 ? 13.358 -3.355 3.088 1.00 93.75 81 LEU A O 1
ATOM 646 N N . LEU A 1 82 ? 11.278 -2.609 2.677 1.00 91.88 82 LEU A N 1
ATOM 647 C CA . LEU A 1 82 ? 11.671 -1.542 1.765 1.00 91.88 82 LEU A CA 1
ATOM 648 C C . LEU A 1 82 ? 12.594 -0.528 2.455 1.00 91.88 82 LEU A C 1
ATOM 650 O O . LEU A 1 82 ? 13.675 -0.257 1.940 1.00 91.88 82 LEU A O 1
ATOM 654 N N . THR A 1 83 ? 12.235 -0.050 3.650 1.00 90.75 83 THR A N 1
ATOM 655 C CA . THR A 1 83 ? 13.078 0.856 4.448 1.00 90.75 83 THR A CA 1
ATOM 656 C C . THR A 1 83 ? 14.437 0.230 4.766 1.00 90.75 83 THR A C 1
ATOM 658 O O . THR A 1 83 ? 15.461 0.902 4.672 1.00 90.75 83 THR A O 1
ATOM 661 N N . ASN A 1 84 ? 14.478 -1.065 5.094 1.00 91.56 84 ASN A N 1
ATOM 662 C CA . ASN A 1 84 ? 15.733 -1.769 5.349 1.00 91.56 84 ASN A CA 1
ATOM 663 C C . ASN A 1 84 ? 16.624 -1.828 4.097 1.00 91.56 84 ASN A C 1
ATOM 665 O O . ASN A 1 84 ? 17.811 -1.524 4.178 1.00 91.56 84 ASN A O 1
ATOM 669 N N . ILE A 1 85 ? 16.052 -2.144 2.931 1.00 89.00 85 ILE A N 1
ATOM 670 C CA . ILE A 1 85 ? 16.777 -2.166 1.652 1.00 89.00 85 ILE A CA 1
ATOM 671 C C . ILE A 1 85 ? 17.311 -0.771 1.309 1.00 89.00 85 ILE A C 1
ATOM 673 O O . ILE A 1 85 ? 18.480 -0.638 0.956 1.00 89.00 85 ILE A O 1
ATOM 677 N N . MET A 1 86 ? 16.478 0.263 1.442 1.00 85.69 86 MET A N 1
ATOM 678 C CA . MET A 1 86 ? 16.863 1.648 1.156 1.00 85.69 86 MET A CA 1
ATOM 679 C C . MET A 1 86 ? 17.962 2.143 2.101 1.00 85.69 86 MET A C 1
ATOM 681 O O . MET A 1 86 ? 18.876 2.831 1.658 1.00 85.69 86 MET A O 1
ATOM 685 N N . SER A 1 87 ? 17.920 1.750 3.377 1.00 84.25 87 SER A N 1
ATOM 686 C CA . SER A 1 87 ? 18.963 2.088 4.351 1.00 84.25 87 SER A CA 1
ATOM 687 C C . SER A 1 87 ? 20.280 1.356 4.066 1.00 84.25 87 SER A C 1
ATOM 689 O O . SER A 1 87 ? 21.340 1.972 4.095 1.00 84.25 87 SER A O 1
ATOM 691 N N . ASN A 1 88 ? 20.232 0.062 3.735 1.00 76.56 88 ASN A N 1
ATOM 692 C CA . ASN A 1 88 ? 21.429 -0.752 3.483 1.00 76.56 88 ASN A CA 1
ATOM 693 C C . ASN A 1 88 ? 22.076 -0.479 2.117 1.00 76.56 88 ASN A C 1
ATOM 695 O O . ASN A 1 88 ? 23.256 -0.761 1.919 1.00 76.56 88 ASN A O 1
ATOM 699 N N . ALA A 1 89 ? 21.333 0.085 1.161 1.00 62.06 89 ALA A N 1
ATOM 700 C CA . ALA A 1 89 ? 21.886 0.513 -0.122 1.00 62.06 89 ALA A CA 1
ATOM 701 C C . ALA A 1 89 ? 22.971 1.602 0.030 1.00 62.06 89 ALA A C 1
ATOM 703 O O . ALA A 1 89 ? 23.821 1.726 -0.850 1.00 62.06 89 ALA A O 1
ATOM 704 N N . PHE A 1 90 ? 22.997 2.334 1.152 1.00 53.16 90 PHE A N 1
ATOM 705 C CA . PHE A 1 90 ? 24.023 3.337 1.461 1.00 53.16 90 PHE A CA 1
ATOM 706 C C . PHE A 1 90 ? 25.327 2.766 2.043 1.00 53.16 90 PHE A C 1
ATOM 708 O O . PHE A 1 90 ? 26.340 3.462 2.039 1.00 53.16 90 PHE A O 1
ATOM 715 N N . GLU A 1 91 ? 25.352 1.511 2.503 1.00 49.31 91 GLU A N 1
ATOM 716 C CA . GLU A 1 91 ? 26.540 0.914 3.141 1.00 49.31 91 GLU A CA 1
ATOM 717 C C . GLU A 1 91 ? 27.466 0.181 2.149 1.00 49.31 91 GLU A C 1
ATOM 719 O O . GLU A 1 91 ? 28.561 -0.253 2.503 1.00 49.31 91 GLU A O 1
ATOM 724 N N . ASN A 1 92 ? 27.087 0.109 0.868 1.00 46.97 92 ASN A N 1
ATOM 725 C CA . ASN A 1 92 ? 27.801 -0.675 -0.147 1.00 46.97 92 ASN A CA 1
ATOM 726 C C . ASN A 1 92 ? 28.789 0.134 -1.003 1.00 46.97 92 ASN A C 1
ATOM 728 O O . ASN A 1 92 ? 29.121 -0.262 -2.121 1.00 46.97 92 ASN A O 1
ATOM 732 N N . THR A 1 93 ? 29.331 1.230 -0.473 1.00 48.78 93 THR A N 1
ATOM 733 C CA . THR A 1 93 ? 30.623 1.750 -0.932 1.00 48.78 93 THR A CA 1
ATOM 734 C C . THR A 1 93 ? 31.623 1.627 0.212 1.00 48.78 93 THR A C 1
ATOM 736 O O . THR A 1 93 ? 31.585 2.423 1.146 1.00 48.78 93 THR A O 1
ATOM 739 N N . CYS A 1 94 ? 32.539 0.658 0.084 1.00 47.22 94 CYS A N 1
ATOM 740 C CA . CYS A 1 94 ? 33.712 0.378 0.932 1.00 47.22 94 CYS A CA 1
ATOM 741 C C . CYS A 1 94 ? 33.585 -0.688 2.045 1.00 47.22 94 CYS A C 1
ATOM 743 O O . CYS A 1 94 ? 34.033 -0.434 3.153 1.00 47.22 94 CYS A O 1
ATOM 745 N N . THR A 1 95 ? 33.167 -1.926 1.753 1.00 38.94 95 THR A N 1
ATOM 746 C CA . THR A 1 95 ? 33.828 -3.101 2.368 1.00 38.94 95 THR A CA 1
ATOM 747 C C . THR A 1 95 ? 33.938 -4.245 1.358 1.00 38.94 95 THR A C 1
ATOM 749 O O . THR A 1 95 ? 33.030 -5.040 1.147 1.00 38.94 95 THR A O 1
ATOM 752 N N . ASN A 1 96 ? 35.107 -4.349 0.719 1.00 50.00 96 ASN A N 1
ATOM 753 C CA . ASN A 1 96 ? 35.547 -5.630 0.183 1.00 50.00 96 ASN A CA 1
ATOM 754 C C . ASN A 1 96 ? 35.693 -6.580 1.378 1.00 50.00 96 ASN A C 1
ATOM 756 O O . ASN A 1 96 ? 36.656 -6.481 2.134 1.00 50.00 96 ASN A O 1
ATOM 760 N N . THR A 1 97 ? 34.752 -7.492 1.581 1.00 46.56 97 THR A N 1
ATOM 761 C CA . THR A 1 97 ? 35.029 -8.731 2.307 1.00 46.56 97 THR A CA 1
ATOM 762 C C . THR A 1 97 ? 34.486 -9.876 1.478 1.00 46.56 97 THR A C 1
ATOM 764 O O . THR A 1 97 ? 33.286 -10.088 1.340 1.00 46.56 97 THR A O 1
ATOM 767 N N . THR A 1 98 ? 35.443 -10.546 0.850 1.00 37.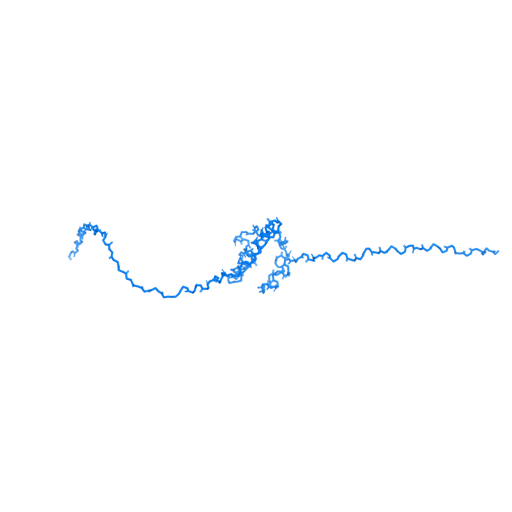72 98 THR A N 1
ATOM 768 C CA . THR A 1 98 ? 35.376 -11.862 0.231 1.00 37.72 98 THR A CA 1
ATOM 769 C C . THR A 1 98 ? 34.383 -12.782 0.955 1.00 37.72 98 THR A C 1
ATOM 771 O O . THR A 1 98 ? 34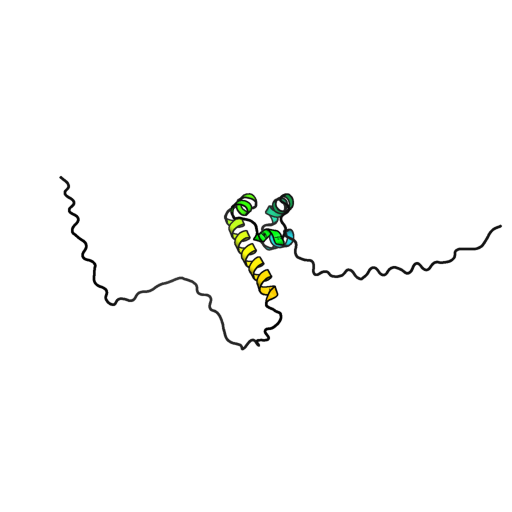.462 -12.884 2.181 1.00 37.72 98 THR A O 1
ATOM 774 N N . PRO A 1 99 ? 33.491 -13.497 0.246 1.00 45.91 99 PRO A N 1
ATOM 775 C CA . PRO A 1 99 ? 32.722 -14.569 0.856 1.00 45.91 99 PRO A CA 1
ATOM 776 C C . PRO A 1 99 ? 33.674 -15.741 1.122 1.00 45.91 99 PRO A C 1
ATOM 778 O O . PRO A 1 99 ? 33.942 -16.551 0.234 1.00 45.91 99 PRO A O 1
ATOM 781 N N . ASP A 1 100 ? 34.214 -15.822 2.339 1.00 43.88 100 ASP A N 1
ATOM 782 C CA . ASP A 1 100 ? 34.705 -17.097 2.851 1.00 43.88 100 ASP A CA 1
ATOM 783 C C . ASP A 1 100 ? 33.480 -18.000 3.022 1.00 43.88 100 ASP A C 1
ATOM 785 O O . ASP A 1 100 ? 32.525 -17.694 3.743 1.00 43.88 100 ASP A O 1
ATOM 789 N N . SER A 1 101 ? 33.449 -19.057 2.218 1.00 53.12 101 SER A N 1
ATOM 790 C CA . SER A 1 101 ? 32.397 -20.060 2.241 1.00 53.12 101 SER A CA 1
ATOM 791 C C . SER A 1 101 ? 32.403 -20.736 3.601 1.00 53.12 101 SER A C 1
ATOM 793 O O . SER A 1 101 ? 33.267 -21.572 3.823 1.00 53.12 101 SER A O 1
ATOM 795 N N . ASN A 1 102 ? 31.470 -20.373 4.486 1.00 51.03 102 ASN A N 1
ATOM 796 C CA . ASN A 1 102 ? 30.803 -21.239 5.469 1.00 51.03 102 ASN A CA 1
ATOM 797 C C . ASN A 1 102 ? 30.080 -20.387 6.519 1.00 51.03 102 ASN A C 1
ATOM 799 O O . ASN A 1 102 ? 30.645 -20.061 7.555 1.00 51.03 102 ASN A O 1
ATOM 803 N N . ASN A 1 103 ? 28.805 -20.078 6.285 1.00 48.72 103 ASN A N 1
ATOM 804 C CA . ASN A 1 103 ? 27.832 -19.989 7.375 1.00 48.72 103 ASN A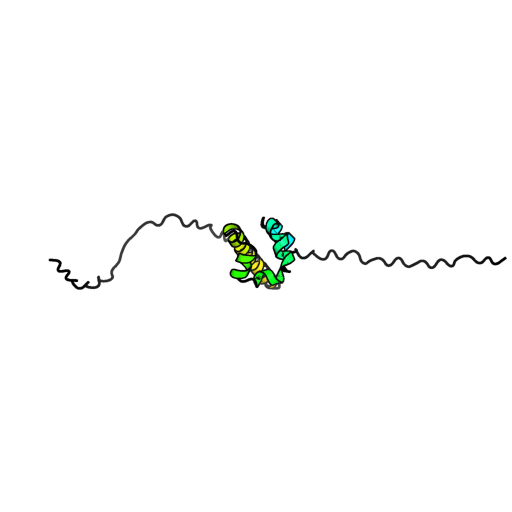 CA 1
ATOM 805 C C . ASN A 1 103 ? 26.411 -20.123 6.820 1.00 48.72 103 ASN A C 1
ATOM 807 O O . ASN A 1 103 ? 25.775 -19.160 6.400 1.00 48.72 103 ASN A O 1
ATOM 811 N N . GLN A 1 104 ? 25.925 -21.365 6.825 1.00 49.78 104 GLN A N 1
ATOM 812 C CA . GLN A 1 104 ? 24.498 -21.659 6.805 1.00 49.78 104 GLN A CA 1
ATOM 813 C C . GLN A 1 104 ? 23.894 -21.110 8.101 1.00 49.78 104 GLN A C 1
ATOM 815 O O . GLN A 1 104 ? 24.179 -21.637 9.175 1.00 49.78 104 GLN A O 1
ATOM 820 N N . ILE A 1 105 ? 23.065 -20.069 8.025 1.00 49.91 105 ILE A N 1
ATOM 821 C CA . ILE A 1 105 ? 22.242 -19.682 9.173 1.00 49.91 105 ILE A CA 1
ATOM 822 C C . ILE A 1 105 ? 20.920 -20.432 9.062 1.00 49.91 105 ILE A C 1
ATOM 824 O O . ILE A 1 105 ? 20.127 -20.229 8.145 1.00 49.91 105 ILE A O 1
ATOM 828 N N . MET A 1 106 ? 20.778 -21.360 10.005 1.00 43.81 106 MET A N 1
ATOM 829 C CA . MET A 1 106 ? 19.687 -22.301 10.187 1.00 43.81 106 MET A CA 1
ATOM 830 C C . MET A 1 106 ? 18.333 -21.617 10.378 1.00 43.81 106 MET A C 1
ATOM 832 O O . MET A 1 106 ? 18.173 -20.706 11.190 1.00 43.81 106 MET A O 1
ATOM 836 N N . LEU A 1 107 ? 17.347 -22.145 9.656 1.00 40.44 107 LEU A N 1
ATOM 837 C CA . LEU A 1 107 ? 15.922 -21.984 9.911 1.00 40.44 107 LEU A CA 1
ATOM 838 C C . LEU A 1 107 ? 15.612 -22.620 11.281 1.00 40.44 107 LEU A C 1
ATOM 840 O O . LEU A 1 107 ? 15.582 -23.843 11.395 1.00 40.44 107 LEU A O 1
ATOM 844 N N . TYR A 1 108 ? 15.405 -21.822 12.328 1.00 45.72 108 TYR A N 1
ATOM 845 C CA . TYR A 1 108 ? 14.885 -22.341 13.596 1.00 45.72 108 TYR A CA 1
ATOM 846 C C . TYR A 1 108 ? 13.360 -22.224 13.603 1.00 45.72 108 TYR A C 1
ATOM 848 O O . TYR A 1 108 ? 12.800 -21.145 13.787 1.00 45.72 108 TYR A O 1
ATOM 856 N N . THR A 1 109 ? 12.692 -23.354 13.384 1.00 48.31 109 THR A N 1
ATOM 857 C CA . THR A 1 109 ? 11.284 -23.570 13.725 1.00 48.31 109 THR A CA 1
ATOM 858 C C . THR A 1 109 ? 11.178 -23.723 15.241 1.00 48.31 109 THR A C 1
ATOM 860 O O . THR A 1 109 ? 11.772 -24.636 15.810 1.00 48.31 109 THR A O 1
ATOM 863 N N . VAL A 1 110 ? 10.454 -22.822 15.906 1.00 45.00 110 VAL A N 1
ATOM 864 C CA . VAL A 1 110 ? 10.146 -22.922 17.341 1.00 45.00 110 VAL A CA 1
ATOM 865 C C . VAL A 1 110 ? 9.004 -23.909 17.564 1.00 45.00 110 VAL A C 1
ATOM 867 O O . VAL A 1 110 ? 7.877 -23.518 17.839 1.00 45.00 110 VAL A O 1
ATOM 870 N N . GLU A 1 111 ? 9.296 -25.197 17.437 1.00 47.47 111 GLU A N 1
ATOM 871 C CA . GLU A 1 111 ? 8.438 -26.253 17.965 1.00 47.47 111 GLU A CA 1
ATOM 872 C C . GLU A 1 111 ? 9.298 -27.225 18.782 1.00 47.47 111 GLU A C 1
ATOM 874 O O . GLU A 1 111 ? 10.397 -27.598 1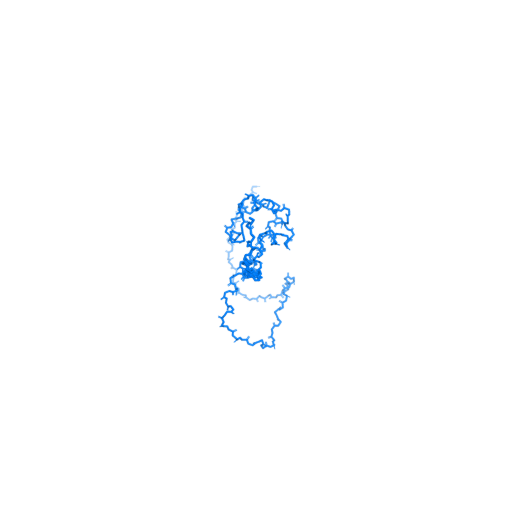8.376 1.00 47.47 111 GLU A O 1
ATOM 879 N N . ASP A 1 112 ? 8.763 -27.577 19.950 1.00 44.19 112 ASP A N 1
ATOM 880 C CA . ASP A 1 112 ? 9.235 -28.551 20.937 1.00 44.19 112 ASP A CA 1
ATOM 881 C C . ASP A 1 112 ? 10.352 -28.158 21.926 1.00 44.19 112 ASP A C 1
ATOM 883 O O . ASP A 1 112 ? 11.550 -28.144 21.657 1.00 44.19 112 ASP A O 1
ATOM 887 N N . LEU A 1 113 ? 9.902 -27.922 23.161 1.00 46.50 113 LEU A N 1
ATOM 888 C CA . LEU A 1 113 ? 10.676 -27.718 24.381 1.00 46.50 113 LEU A CA 1
ATOM 889 C C . LEU A 1 113 ? 10.589 -29.016 25.211 1.00 46.50 113 LEU A C 1
ATOM 891 O O . LEU A 1 113 ? 9.482 -29.355 25.635 1.00 46.50 113 LEU A O 1
ATOM 895 N N . PRO A 1 114 ? 11.699 -29.723 25.512 1.00 45.41 114 PRO A N 1
ATOM 896 C CA . PRO A 1 114 ? 11.679 -30.753 26.546 1.00 45.41 114 PRO A CA 1
ATOM 897 C C . PRO A 1 114 ? 12.677 -30.493 27.691 1.00 45.41 114 PRO A C 1
ATOM 899 O O . PRO A 1 114 ? 13.886 -30.419 27.504 1.00 45.41 114 PRO A O 1
ATOM 902 N N . VAL A 1 115 ? 12.096 -30.370 28.890 1.00 46.41 115 VAL A N 1
ATOM 903 C CA . VAL A 1 115 ? 12.486 -30.927 30.207 1.00 46.41 115 VAL A CA 1
ATOM 904 C C . VAL A 1 115 ? 13.977 -31.180 30.508 1.00 46.41 115 VAL A C 1
ATOM 906 O O . VAL A 1 115 ? 14.559 -32.123 29.987 1.00 46.41 115 VAL A O 1
ATOM 909 N N . ALA A 1 116 ? 14.507 -30.470 31.520 1.00 41.84 116 ALA A N 1
ATOM 910 C CA . ALA A 1 116 ? 15.208 -31.021 32.707 1.00 41.84 116 ALA A CA 1
ATOM 911 C C . ALA A 1 116 ? 15.689 -29.862 33.622 1.00 41.84 116 ALA A C 1
ATOM 913 O O . ALA A 1 116 ? 16.533 -29.069 33.226 1.00 41.84 116 ALA A O 1
ATOM 914 N N . GLN A 1 117 ? 14.998 -29.591 34.738 1.00 42.34 117 GLN A N 1
ATOM 915 C CA . GLN A 1 117 ? 15.404 -29.896 36.132 1.00 42.34 117 GLN A CA 1
ATOM 916 C C . GLN A 1 117 ? 16.748 -29.264 36.570 1.00 42.34 117 GLN A C 1
ATOM 918 O O . GLN A 1 117 ? 17.797 -29.631 36.064 1.00 42.34 117 GLN A O 1
ATOM 923 N N . GLN A 1 118 ? 16.787 -28.235 37.428 1.00 49.44 118 GLN A N 1
ATOM 924 C CA . GLN A 1 118 ? 16.459 -28.168 38.871 1.00 49.44 118 GLN A CA 1
ATOM 925 C C . GLN A 1 118 ? 17.762 -28.029 39.675 1.00 49.44 118 GLN A C 1
ATOM 927 O O . GLN A 1 118 ? 18.388 -29.041 39.955 1.00 49.44 118 GLN A O 1
ATOM 932 N N . MET A 1 119 ? 18.123 -26.822 40.131 1.00 40.34 119 MET A N 1
ATOM 933 C CA . MET A 1 119 ? 18.921 -26.645 41.356 1.00 40.34 119 MET A CA 1
ATOM 934 C C . MET A 1 119 ? 18.549 -25.327 42.060 1.00 40.34 119 MET A C 1
ATOM 936 O O . MET A 1 119 ? 18.913 -24.246 41.618 1.00 40.34 119 MET A O 1
ATOM 940 N N . MET A 1 120 ? 17.835 -25.485 43.181 1.00 52.06 120 MET A N 1
ATOM 941 C CA . MET A 1 120 ? 18.049 -24.765 44.443 1.00 52.06 120 MET A CA 1
ATOM 942 C C . MET A 1 120 ? 17.839 -23.235 44.467 1.00 52.06 120 MET A C 1
ATOM 944 O O . MET A 1 120 ? 18.784 -22.464 44.366 1.00 52.06 120 MET A O 1
ATOM 948 N N . MET A 1 121 ? 16.609 -22.802 44.755 1.00 48.28 121 MET A N 1
ATOM 949 C CA . MET A 1 121 ? 16.362 -21.589 45.544 1.00 48.28 121 MET A CA 1
ATOM 950 C C . MET A 1 121 ? 15.149 -21.828 46.451 1.00 48.28 121 MET A C 1
ATOM 952 O O . MET A 1 121 ? 14.123 -22.327 45.993 1.00 48.28 121 MET A O 1
ATOM 956 N N . ASP A 1 122 ? 15.337 -21.540 47.737 1.00 52.06 122 ASP A N 1
ATOM 957 C CA . ASP A 1 122 ? 14.390 -21.650 48.851 1.00 52.06 122 ASP A CA 1
ATOM 958 C C . ASP A 1 122 ? 12.942 -21.234 48.515 1.00 52.06 122 ASP A C 1
ATOM 960 O O . ASP A 1 122 ? 12.735 -20.229 47.826 1.00 52.06 122 ASP A O 1
ATOM 964 N N . PRO A 1 123 ? 11.921 -21.944 49.033 1.00 62.91 123 PRO A N 1
ATOM 965 C CA . PRO A 1 123 ? 10.544 -21.482 48.942 1.00 62.91 123 PRO A CA 1
ATOM 966 C C . PRO A 1 123 ? 10.338 -20.251 49.846 1.00 62.91 123 PRO A C 1
ATOM 968 O O . PRO A 1 123 ? 10.749 -20.274 51.006 1.00 62.91 123 PRO A O 1
ATOM 971 N N . PRO A 1 124 ? 9.658 -19.186 49.388 1.00 54.09 124 PRO A N 1
ATOM 972 C CA . PRO A 1 124 ? 9.170 -18.166 50.305 1.00 54.09 124 PRO A CA 1
ATOM 973 C C . PRO A 1 124 ? 8.059 -18.774 51.178 1.00 54.09 124 PRO A C 1
ATOM 975 O O . PRO A 1 124 ? 7.121 -19.380 50.656 1.00 54.09 124 PRO A O 1
ATOM 978 N N . GLU A 1 125 ? 8.155 -18.623 52.502 1.00 48.25 125 GLU A N 1
ATOM 979 C CA . GLU A 1 125 ? 7.069 -18.964 53.428 1.00 48.25 125 GLU A CA 1
ATOM 980 C C . GLU A 1 125 ? 5.812 -18.162 53.061 1.00 48.25 125 GLU A C 1
ATOM 982 O O . GLU A 1 125 ? 5.742 -16.948 53.262 1.00 48.25 125 GLU A O 1
ATOM 987 N N . ILE A 1 126 ? 4.803 -18.840 52.508 1.00 47.34 126 ILE A N 1
ATOM 988 C CA . ILE A 1 126 ? 3.476 -18.260 52.309 1.00 47.34 126 ILE 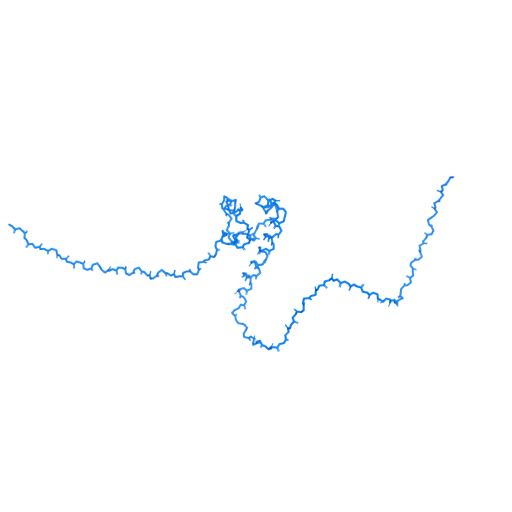A CA 1
ATOM 989 C C . ILE A 1 126 ? 2.744 -18.336 53.649 1.00 47.34 126 ILE A C 1
ATOM 991 O O . ILE A 1 126 ? 2.380 -19.408 54.135 1.00 47.34 126 ILE A O 1
ATOM 995 N N . SER A 1 127 ? 2.548 -17.164 54.241 1.00 47.53 127 SER A N 1
ATOM 996 C CA . SER A 1 127 ? 1.669 -16.903 55.372 1.00 47.53 127 SER A CA 1
ATOM 997 C C . SER A 1 127 ? 0.287 -17.533 55.164 1.00 47.53 127 SER A C 1
ATOM 999 O O . SER A 1 127 ? -0.359 -17.345 54.133 1.00 47.53 127 SER A O 1
ATOM 1001 N N . LYS A 1 128 ? -0.176 -18.285 56.173 1.00 51.47 128 LYS A N 1
ATOM 1002 C CA . LYS A 1 128 ? -1.555 -18.781 56.287 1.00 51.47 128 LYS A CA 1
ATOM 1003 C C . LYS A 1 128 ? -2.533 -17.624 56.085 1.00 51.47 128 LYS A C 1
ATOM 1005 O O . LYS A 1 128 ? -2.608 -16.732 56.924 1.00 51.47 128 LYS A O 1
ATOM 1010 N N . ILE A 1 129 ? -3.299 -17.674 55.002 1.00 45.19 129 ILE A N 1
ATOM 1011 C CA . ILE A 1 129 ? -4.498 -16.858 54.846 1.00 45.19 129 ILE A CA 1
ATOM 1012 C C . ILE A 1 129 ? -5.640 -17.684 55.434 1.00 45.19 129 ILE A C 1
ATOM 1014 O O . ILE A 1 129 ? -6.073 -18.682 54.859 1.00 45.19 129 ILE A O 1
ATOM 1018 N N . GLU A 1 130 ? -6.046 -17.297 56.639 1.00 58.44 130 GLU A N 1
ATOM 1019 C CA . GLU A 1 130 ? -7.306 -17.676 57.271 1.00 58.44 130 GLU A CA 1
ATOM 1020 C C . GLU A 1 130 ? -8.454 -17.260 56.347 1.00 58.44 130 GLU A C 1
ATOM 1022 O O . GLU A 1 130 ? -8.599 -16.083 56.016 1.00 58.44 130 GLU A O 1
ATOM 1027 N N . ILE A 1 131 ? -9.264 -18.225 55.917 1.00 49.84 131 ILE A N 1
ATOM 1028 C CA . ILE A 1 131 ? -10.587 -17.934 55.375 1.00 49.84 131 ILE A CA 1
ATOM 1029 C C . ILE A 1 131 ? -11.575 -18.701 56.243 1.00 49.84 131 ILE A C 1
ATOM 1031 O O . ILE A 1 131 ? -11.874 -19.871 56.009 1.00 49.84 131 ILE A O 1
ATOM 1035 N N . GLU A 1 132 ? -12.027 -18.023 57.295 1.00 54.03 132 GLU A N 1
ATOM 1036 C CA . GLU A 1 132 ? -13.290 -18.326 57.953 1.00 54.03 132 GLU A CA 1
ATOM 1037 C C . GLU A 1 132 ? -14.418 -18.198 56.927 1.00 54.03 132 GLU A C 1
ATOM 1039 O O . GLU A 1 132 ? -14.498 -17.208 56.197 1.00 54.03 132 GLU A O 1
ATOM 1044 N N . SER A 1 133 ? -15.315 -19.179 56.873 1.00 52.41 133 SER A N 1
ATOM 1045 C CA . SER A 1 133 ? -16.645 -19.014 56.283 1.00 52.41 133 SER A CA 1
ATOM 1046 C C . SER A 1 133 ? -17.612 -20.023 56.907 1.00 52.41 133 SER A C 1
ATOM 1048 O O . SER A 1 133 ? -17.690 -21.162 56.459 1.00 52.41 133 SER A O 1
ATOM 1050 N N . LEU A 1 134 ? -18.249 -19.533 57.981 1.00 51.41 134 LEU A N 1
ATOM 1051 C CA . LEU A 1 134 ? -19.638 -19.713 58.450 1.00 51.41 134 LEU A CA 1
ATOM 1052 C C . LEU A 1 134 ? -20.273 -21.113 58.437 1.00 51.41 134 LEU A C 1
ATOM 1054 O O . LEU A 1 134 ? -20.612 -21.617 57.346 1.00 51.41 134 LEU A O 1
#